Protein AF-A0A0A8HWK7-F1 (afdb_monomer)

Structure (mmCIF, N/CA/C/O backbone):
data_AF-A0A0A8HWK7-F1
#
_entry.id   AF-A0A0A8HWK7-F1
#
loop_
_atom_site.group_PDB
_atom_site.id
_atom_site.type_symbol
_atom_site.label_atom_id
_atom_site.label_alt_id
_atom_site.label_comp_id
_atom_site.label_asym_id
_atom_site.label_entity_id
_atom_site.label_seq_id
_atom_site.pdbx_PDB_ins_code
_atom_site.Cartn_x
_atom_site.Cartn_y
_atom_site.Cartn_z
_atom_site.occupancy
_atom_site.B_iso_or_equiv
_atom_site.auth_seq_id
_atom_site.auth_comp_id
_atom_site.auth_asym_id
_atom_site.auth_atom_id
_atom_site.pdbx_PDB_model_num
ATOM 1 N N . MET A 1 1 ? -24.286 17.768 20.721 1.00 36.31 1 MET A N 1
ATOM 2 C CA . MET A 1 1 ? -23.591 16.463 20.600 1.00 36.31 1 MET A CA 1
ATOM 3 C C . MET A 1 1 ? -22.094 16.704 20.718 1.00 36.31 1 MET A C 1
ATOM 5 O O . MET A 1 1 ? -21.519 17.301 19.819 1.00 36.31 1 MET A O 1
ATOM 9 N N . ASN A 1 2 ? -21.477 16.322 21.841 1.00 42.41 2 ASN A N 1
ATOM 10 C CA . ASN A 1 2 ? -20.036 16.476 22.076 1.00 42.41 2 ASN A CA 1
ATOM 11 C C . ASN A 1 2 ? -19.245 15.493 21.191 1.00 42.41 2 ASN A C 1
ATOM 13 O O . ASN A 1 2 ? -18.806 14.443 21.652 1.00 42.41 2 ASN A O 1
ATOM 17 N N . ASN A 1 3 ? -19.054 15.836 19.915 1.00 55.06 3 ASN A N 1
ATOM 18 C CA . ASN A 1 3 ? -18.083 15.191 19.028 1.00 55.06 3 ASN A CA 1
ATOM 19 C C . ASN A 1 3 ? -16.667 15.625 19.436 1.00 55.06 3 ASN A C 1
ATOM 21 O O . ASN A 1 3 ? -15.971 16.318 18.696 1.00 55.06 3 ASN A O 1
ATOM 25 N N . LYS A 1 4 ? -16.228 15.245 20.641 1.00 60.62 4 LYS A N 1
ATOM 26 C CA . LYS A 1 4 ? -14.805 15.313 20.966 1.00 60.62 4 LYS A CA 1
ATOM 27 C C . LYS A 1 4 ? -14.110 14.343 20.021 1.00 60.62 4 LYS A C 1
ATOM 29 O O . LYS A 1 4 ? -14.347 13.139 20.093 1.00 60.62 4 LYS A O 1
ATOM 34 N N . PHE A 1 5 ? -13.308 14.882 19.106 1.00 66.44 5 PHE A N 1
ATOM 35 C CA . PHE A 1 5 ? -12.403 14.102 18.276 1.00 66.44 5 PHE A CA 1
ATOM 36 C C . PHE A 1 5 ? -11.643 13.141 19.189 1.00 66.44 5 PHE A C 1
ATOM 38 O O . PHE A 1 5 ? -10.872 13.572 20.049 1.00 66.44 5 PHE A O 1
ATOM 45 N N . ASN A 1 6 ? -11.926 11.843 19.077 1.00 81.25 6 ASN A N 1
ATOM 46 C CA . ASN A 1 6 ? -11.262 10.860 19.913 1.00 81.25 6 ASN A CA 1
ATOM 47 C C . ASN A 1 6 ? -9.870 10.623 19.330 1.00 81.25 6 ASN A C 1
ATOM 49 O O . ASN A 1 6 ? -9.674 9.760 18.475 1.00 81.25 6 ASN A O 1
ATOM 53 N N . PHE A 1 7 ? -8.922 11.437 19.788 1.00 83.19 7 PHE A N 1
ATOM 54 C CA . PHE A 1 7 ? -7.533 11.414 19.348 1.00 83.19 7 PHE A CA 1
ATOM 55 C C . PHE A 1 7 ? -6.894 10.027 19.522 1.00 83.19 7 PHE A C 1
ATOM 57 O O . PHE A 1 7 ? -6.154 9.579 18.652 1.00 83.19 7 PHE A O 1
ATOM 64 N N . ALA A 1 8 ? -7.256 9.296 20.583 1.00 85.50 8 ALA A N 1
ATOM 65 C CA . ALA A 1 8 ? -6.778 7.933 20.802 1.00 85.50 8 ALA A CA 1
ATOM 66 C C . ALA A 1 8 ? -7.278 6.966 19.717 1.00 85.50 8 ALA A C 1
ATOM 68 O O . ALA A 1 8 ? -6.500 6.175 19.188 1.00 85.50 8 ALA A O 1
ATOM 69 N N . LYS A 1 9 ? -8.556 7.068 19.327 1.00 86.62 9 LYS A N 1
ATOM 70 C CA . LYS A 1 9 ? -9.100 6.279 18.212 1.00 86.62 9 LYS A CA 1
ATOM 71 C C . LYS A 1 9 ? -8.433 6.649 16.888 1.00 86.62 9 LYS A C 1
ATOM 73 O O . LYS A 1 9 ? -8.086 5.765 16.118 1.00 86.62 9 LYS A O 1
ATOM 78 N N . PHE A 1 10 ? -8.218 7.941 16.646 1.00 89.06 10 PHE A N 1
ATOM 79 C CA . PHE A 1 10 ? -7.522 8.415 15.452 1.00 89.06 10 PHE A CA 1
ATOM 80 C C . PHE A 1 10 ? -6.111 7.819 15.332 1.00 89.06 10 PHE A C 1
ATOM 82 O O . PHE A 1 10 ? -5.765 7.320 14.263 1.00 89.06 10 PHE A O 1
ATOM 89 N N . ILE A 1 11 ? -5.330 7.828 16.420 1.00 89.94 11 ILE A N 1
ATOM 90 C CA . ILE A 1 11 ? -3.984 7.239 16.458 1.00 89.94 11 ILE A CA 1
ATOM 91 C C . ILE A 1 11 ? -4.034 5.729 16.217 1.00 8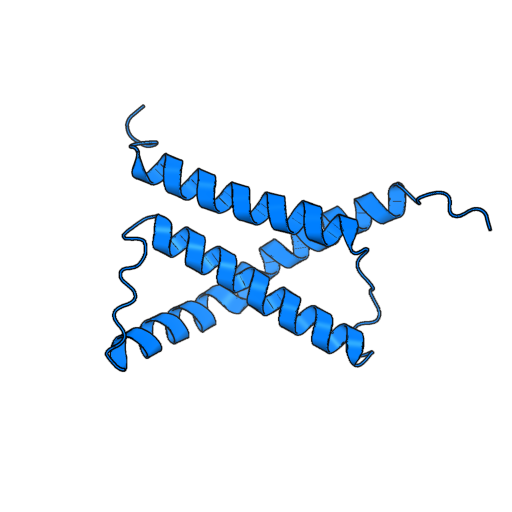9.94 11 ILE A C 1
ATOM 93 O O . ILE A 1 11 ? -3.253 5.214 15.419 1.00 89.94 11 ILE A O 1
ATOM 97 N N . LEU A 1 12 ? -4.945 5.017 16.886 1.00 91.56 12 LEU A N 1
ATOM 98 C CA . LEU A 1 12 ? -5.089 3.571 16.720 1.00 91.56 12 LEU A CA 1
ATOM 99 C C . LEU A 1 12 ? -5.418 3.218 15.265 1.00 91.56 12 LEU A C 1
ATOM 101 O O . LEU A 1 12 ? -4.788 2.331 14.694 1.00 91.56 12 LEU A O 1
ATOM 105 N N . ASP A 1 13 ? -6.331 3.967 14.646 1.00 91.44 13 ASP A N 1
ATOM 106 C CA . ASP A 1 13 ? -6.680 3.804 13.236 1.00 91.44 13 ASP A CA 1
ATOM 107 C C . ASP A 1 13 ? -5.484 4.107 12.315 1.00 91.44 13 ASP A C 1
ATOM 109 O O . ASP A 1 13 ? -5.303 3.417 11.314 1.00 91.44 13 ASP A O 1
ATOM 113 N N . CYS A 1 14 ? -4.620 5.073 12.655 1.00 92.50 14 CYS A N 1
ATOM 114 C CA . CYS A 1 14 ? -3.375 5.310 11.915 1.00 92.50 14 CYS A CA 1
ATOM 115 C C . CYS A 1 14 ? -2.426 4.105 11.996 1.00 92.50 14 CYS A C 1
ATOM 117 O O . CYS A 1 14 ? -1.920 3.661 10.967 1.00 92.50 14 CYS A O 1
ATOM 119 N N . PHE A 1 15 ? -2.212 3.531 13.185 1.00 93.50 15 PHE A N 1
ATOM 120 C CA . PHE A 1 15 ? -1.383 2.329 13.335 1.00 93.50 15 PHE A CA 1
ATOM 121 C C . PHE A 1 15 ? -1.960 1.131 12.579 1.00 93.50 15 PHE A C 1
ATOM 123 O O . PHE A 1 15 ? -1.221 0.430 11.886 1.00 93.50 15 PHE A O 1
ATOM 130 N N . ALA A 1 16 ? -3.277 0.926 12.660 1.00 92.81 16 ALA A N 1
ATOM 131 C CA . ALA A 1 16 ? -3.964 -0.116 11.909 1.00 92.81 16 ALA A CA 1
ATOM 132 C C . ALA A 1 16 ? -3.791 0.086 10.397 1.00 92.81 16 ALA A C 1
ATOM 134 O O . ALA A 1 16 ? -3.417 -0.852 9.698 1.00 92.81 16 ALA A O 1
ATOM 135 N N . CYS A 1 17 ? -3.977 1.309 9.889 1.00 93.31 17 CYS A N 1
ATOM 136 C CA . CYS A 1 17 ? -3.730 1.632 8.486 1.00 93.31 17 CYS A CA 1
ATOM 137 C C . CYS A 1 17 ? -2.282 1.363 8.074 1.00 93.31 17 CYS A C 1
ATOM 139 O O . CYS A 1 17 ? -2.071 0.775 7.020 1.00 93.31 17 CYS A O 1
ATOM 141 N N . CYS A 1 18 ? -1.290 1.738 8.885 1.00 92.94 18 CYS A N 1
ATOM 142 C CA . CYS A 1 18 ? 0.114 1.445 8.588 1.00 92.94 18 CYS A CA 1
ATOM 143 C C . CYS A 1 18 ? 0.358 -0.066 8.487 1.00 92.94 18 CYS A C 1
ATOM 145 O O . CYS A 1 18 ? 0.968 -0.528 7.523 1.00 92.94 18 CYS A O 1
ATOM 147 N N . GLY A 1 19 ? -0.169 -0.843 9.438 1.00 92.81 19 GLY A N 1
ATOM 148 C CA . GLY A 1 19 ? -0.072 -2.303 9.416 1.00 92.81 19 GLY A CA 1
ATOM 149 C C . GLY A 1 19 ? -0.740 -2.917 8.184 1.00 92.81 19 GLY A C 1
ATOM 150 O O . GLY A 1 19 ? -0.132 -3.731 7.494 1.00 92.81 19 GLY A O 1
ATOM 151 N N . LEU A 1 20 ? -1.958 -2.480 7.853 1.00 93.06 20 LEU A N 1
ATOM 152 C CA . LEU A 1 20 ? -2.694 -2.940 6.671 1.00 93.06 20 LEU A CA 1
ATOM 153 C C . LEU A 1 20 ? -1.970 -2.591 5.366 1.00 93.06 20 LEU A C 1
ATOM 155 O O . LEU A 1 20 ? -1.913 -3.416 4.458 1.00 93.06 20 LEU A O 1
ATOM 159 N N . THR A 1 21 ? -1.359 -1.410 5.289 1.00 92.81 21 THR A N 1
ATOM 160 C CA . THR A 1 21 ? -0.515 -1.006 4.161 1.00 92.81 21 THR A CA 1
ATOM 161 C C . THR A 1 21 ? 0.679 -1.948 3.997 1.00 92.81 21 THR A C 1
ATOM 163 O O . THR A 1 21 ? 0.943 -2.405 2.891 1.00 92.81 21 THR A O 1
ATOM 166 N N . ILE A 1 22 ? 1.372 -2.310 5.079 1.00 92.25 22 ILE A N 1
ATOM 167 C CA . ILE A 1 22 ? 2.492 -3.265 5.019 1.00 92.25 22 ILE A CA 1
ATOM 168 C C . ILE A 1 22 ? 2.004 -4.647 4.564 1.00 92.25 22 ILE A C 1
ATOM 170 O O . ILE A 1 22 ? 2.578 -5.239 3.652 1.00 92.25 22 ILE A O 1
ATOM 174 N N . ILE A 1 23 ? 0.908 -5.140 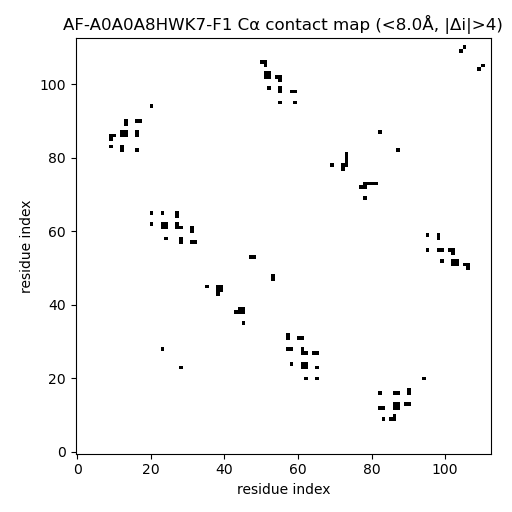5.150 1.00 93.00 23 ILE A N 1
ATOM 175 C CA . ILE A 1 23 ? 0.282 -6.420 4.784 1.00 93.00 23 ILE A CA 1
ATOM 176 C C . ILE A 1 23 ? -0.114 -6.432 3.302 1.00 93.00 23 ILE A C 1
ATOM 178 O O . ILE A 1 23 ? 0.036 -7.454 2.631 1.00 93.00 23 ILE A O 1
ATOM 182 N N . SER A 1 24 ? -0.569 -5.295 2.767 1.00 93.50 24 SER A N 1
ATOM 183 C CA . SER A 1 24 ? -0.948 -5.189 1.360 1.00 93.50 24 SER A CA 1
ATOM 184 C C . SER A 1 24 ? 0.196 -5.537 0.411 1.00 93.50 24 SER A C 1
ATOM 186 O O . SER A 1 24 ? -0.050 -6.179 -0.607 1.00 93.50 24 SER A O 1
ATOM 188 N N . TYR A 1 25 ? 1.439 -5.192 0.759 1.00 91.62 25 TYR A N 1
ATOM 189 C CA . TYR A 1 25 ? 2.601 -5.529 -0.057 1.00 91.62 25 TYR A CA 1
ATOM 190 C C . TYR A 1 25 ? 2.797 -7.041 -0.094 1.00 91.62 25 TYR A C 1
ATOM 192 O O . TYR A 1 25 ? 2.904 -7.616 -1.166 1.00 91.62 25 TYR A O 1
ATOM 200 N N . PHE A 1 26 ? 2.725 -7.729 1.042 1.00 91.25 26 PHE A N 1
ATOM 201 C CA . PHE A 1 26 ? 2.890 -9.184 1.065 1.00 91.25 26 PHE A CA 1
ATOM 202 C C . PHE A 1 26 ? 1.813 -9.932 0.270 1.00 91.25 26 PHE A C 1
ATOM 204 O O . PHE A 1 26 ? 2.114 -10.935 -0.372 1.00 91.25 26 PHE A O 1
ATOM 211 N N . ILE A 1 27 ? 0.569 -9.445 0.289 1.00 91.44 27 ILE A N 1
ATOM 212 C CA . ILE A 1 27 ? -0.552 -10.116 -0.382 1.00 91.44 27 ILE A CA 1
ATOM 213 C C . ILE A 1 27 ? -0.596 -9.785 -1.879 1.00 91.44 27 ILE A C 1
ATOM 215 O O . ILE A 1 27 ? -0.805 -10.677 -2.699 1.00 91.44 27 ILE A O 1
ATOM 219 N N . PHE A 1 28 ? -0.423 -8.512 -2.247 1.00 91.25 28 PHE A N 1
ATOM 220 C CA . PHE A 1 28 ? -0.699 -8.024 -3.602 1.00 91.25 28 PHE A CA 1
ATOM 221 C C . PHE A 1 28 ? 0.537 -7.810 -4.474 1.00 91.25 28 PHE A C 1
ATOM 223 O O . PHE A 1 28 ? 0.377 -7.629 -5.679 1.00 91.25 28 PHE A O 1
ATOM 230 N N . PHE A 1 29 ? 1.753 -7.915 -3.933 1.00 88.56 29 PHE A N 1
ATOM 231 C CA . PHE A 1 29 ? 2.974 -7.737 -4.723 1.00 88.56 29 PHE A CA 1
ATOM 232 C C . PHE A 1 29 ? 3.060 -8.715 -5.898 1.00 88.56 29 PHE A C 1
ATOM 234 O O . PHE A 1 29 ? 3.174 -8.289 -7.046 1.00 88.56 29 PHE A O 1
ATOM 241 N N . LEU A 1 30 ? 2.921 -10.021 -5.644 1.00 89.00 30 LEU A N 1
ATOM 242 C CA . LEU A 1 30 ? 2.937 -11.030 -6.709 1.00 89.00 30 LEU A CA 1
ATOM 243 C C . LEU A 1 30 ? 1.762 -10.866 -7.692 1.00 89.00 30 LEU A C 1
ATOM 245 O O . LEU A 1 30 ? 2.027 -10.771 -8.893 1.00 89.00 30 LEU A O 1
ATOM 249 N N . PRO A 1 31 ? 0.489 -10.783 -7.244 1.00 88.94 31 PRO A N 1
ATOM 250 C CA . PRO A 1 31 ? -0.645 -10.571 -8.144 1.00 88.94 31 PRO A CA 1
ATOM 251 C C . PRO A 1 31 ? -0.482 -9.372 -9.079 1.00 88.94 31 PRO A C 1
ATOM 253 O O . PRO A 1 31 ? -0.770 -9.477 -10.270 1.00 88.94 31 PRO A O 1
ATOM 256 N N . ILE A 1 32 ? 0.004 -8.240 -8.566 1.00 88.75 32 ILE A N 1
ATOM 257 C CA . ILE A 1 32 ? 0.127 -7.019 -9.362 1.00 88.75 32 ILE A CA 1
ATOM 258 C C . ILE A 1 32 ? 1.298 -7.111 -10.337 1.00 88.75 32 ILE A C 1
ATOM 260 O O . ILE A 1 32 ? 1.154 -6.670 -11.473 1.00 88.75 32 ILE A O 1
ATOM 264 N N . ILE A 1 33 ? 2.411 -7.754 -9.971 1.00 87.44 33 ILE A N 1
ATOM 265 C CA . ILE A 1 33 ? 3.496 -8.032 -10.926 1.00 87.44 33 ILE A CA 1
ATOM 266 C C . ILE A 1 33 ? 2.985 -8.868 -12.101 1.00 87.44 33 ILE A C 1
ATOM 268 O O . ILE A 1 33 ? 3.273 -8.544 -13.254 1.00 87.44 33 ILE A O 1
ATOM 272 N N . TYR A 1 34 ? 2.219 -9.929 -11.830 1.00 88.44 34 TYR A N 1
ATOM 273 C CA . TYR A 1 34 ? 1.635 -10.744 -12.895 1.00 88.44 34 TYR A CA 1
ATOM 274 C C . TYR A 1 34 ? 0.684 -9.934 -13.772 1.00 88.44 34 TYR A C 1
ATOM 276 O O . TYR A 1 34 ? 0.730 -10.065 -14.993 1.00 88.44 34 TYR A O 1
ATOM 284 N N . LEU A 1 35 ? -0.126 -9.062 -13.171 1.00 87.06 35 LEU A N 1
ATOM 285 C CA . LEU A 1 35 ? -1.034 -8.181 -13.896 1.00 87.06 35 LEU A CA 1
ATOM 286 C C . LEU A 1 35 ? -0.276 -7.186 -14.790 1.00 87.06 35 LEU A C 1
ATOM 288 O O . LEU A 1 35 ? -0.621 -7.047 -15.958 1.00 87.06 35 LEU A O 1
ATOM 292 N N . ILE A 1 36 ? 0.793 -6.559 -14.293 1.00 83.75 36 ILE A N 1
ATOM 293 C CA . ILE A 1 36 ? 1.639 -5.648 -15.083 1.00 83.75 36 ILE A CA 1
ATOM 294 C C . ILE A 1 36 ? 2.294 -6.397 -16.251 1.00 83.75 36 ILE A C 1
ATOM 296 O O . ILE A 1 36 ? 2.247 -5.930 -17.387 1.00 83.75 36 ILE A O 1
ATOM 300 N N . ARG A 1 37 ? 2.849 -7.593 -16.008 1.00 83.56 37 ARG A N 1
ATOM 301 C CA . ARG A 1 37 ? 3.429 -8.432 -17.073 1.00 83.56 37 ARG A CA 1
ATOM 302 C C . ARG A 1 37 ? 2.390 -8.858 -18.106 1.00 83.56 37 ARG A C 1
ATOM 304 O O . ARG A 1 37 ? 2.689 -8.880 -19.295 1.00 83.56 37 ARG A O 1
ATOM 311 N N . PHE A 1 38 ? 1.176 -9.183 -17.670 1.00 85.38 38 PHE A N 1
ATOM 312 C CA . PHE A 1 38 ? 0.077 -9.516 -18.569 1.00 85.38 38 PHE A CA 1
ATOM 313 C C . PHE A 1 38 ? -0.312 -8.325 -19.455 1.00 85.38 38 PHE A C 1
ATOM 315 O O . PHE A 1 38 ? -0.484 -8.500 -20.657 1.00 85.38 38 PHE A O 1
ATOM 322 N N . ILE A 1 39 ? -0.375 -7.111 -18.893 1.00 83.44 39 ILE A N 1
ATOM 323 C CA . ILE A 1 39 ? -0.623 -5.869 -19.646 1.00 83.44 39 ILE A CA 1
ATOM 324 C C . ILE A 1 39 ? 0.472 -5.633 -20.700 1.00 83.44 39 ILE A C 1
ATOM 326 O O . ILE A 1 39 ? 0.172 -5.262 -21.834 1.00 83.44 39 ILE A O 1
ATOM 330 N N . TYR A 1 40 ? 1.729 -5.919 -20.362 1.00 80.19 40 TYR A N 1
ATOM 331 C CA . TYR A 1 40 ? 2.832 -5.834 -21.317 1.00 80.19 40 TYR A CA 1
ATOM 332 C C . TYR A 1 40 ? 2.683 -6.842 -22.471 1.00 80.19 40 TYR A C 1
ATOM 334 O O . TYR A 1 40 ? 2.884 -6.499 -23.635 1.00 80.19 40 TYR A O 1
ATOM 342 N N . LEU A 1 41 ? 2.265 -8.078 -22.172 1.00 81.81 41 LEU A N 1
ATOM 343 C CA . LEU A 1 41 ? 2.062 -9.134 -23.174 1.00 81.81 41 LEU A CA 1
ATOM 344 C C . LEU A 1 41 ? 0.956 -8.815 -24.189 1.00 81.81 41 LEU A C 1
ATOM 346 O O . LEU A 1 41 ? 1.054 -9.240 -25.337 1.00 81.81 41 LEU A O 1
ATOM 350 N N . ILE A 1 42 ? -0.073 -8.058 -23.800 1.00 87.06 42 ILE A N 1
ATOM 351 C CA . ILE A 1 42 ? -1.143 -7.614 -24.712 1.00 87.06 42 ILE A CA 1
ATOM 352 C C . ILE A 1 42 ? -0.756 -6.371 -25.537 1.00 87.06 42 ILE A C 1
ATOM 354 O O . ILE A 1 42 ? -1.610 -5.777 -26.192 1.00 87.06 42 ILE A O 1
ATOM 358 N N . GLY A 1 43 ? 0.525 -5.981 -25.532 1.00 77.25 43 GLY A N 1
ATOM 359 C CA . GLY A 1 43 ? 1.074 -4.914 -26.372 1.00 77.25 43 GLY A CA 1
ATOM 360 C C . GLY A 1 43 ? 0.920 -3.503 -25.800 1.00 77.25 43 GLY A C 1
ATOM 361 O O . GLY A 1 43 ? 1.215 -2.532 -26.496 1.00 77.25 43 GLY A O 1
ATOM 362 N N . ILE A 1 44 ? 0.478 -3.364 -24.546 1.00 76.75 44 ILE A N 1
ATOM 363 C CA . ILE A 1 44 ? 0.422 -2.068 -23.867 1.00 76.75 44 ILE A CA 1
ATOM 364 C C . ILE A 1 44 ? 1.773 -1.841 -23.196 1.00 76.75 44 ILE A C 1
ATOM 366 O O . ILE A 1 44 ? 2.069 -2.409 -22.143 1.00 76.75 44 ILE A O 1
ATOM 370 N N . ASN A 1 45 ? 2.604 -1.007 -23.818 1.00 68.38 45 ASN A N 1
ATOM 371 C CA . ASN A 1 45 ? 3.896 -0.664 -23.248 1.00 68.38 45 ASN A CA 1
ATOM 372 C C . ASN A 1 45 ? 3.700 0.279 -22.047 1.00 68.38 45 ASN A C 1
ATOM 374 O O . ASN A 1 45 ? 3.260 1.416 -22.210 1.00 68.38 45 ASN A O 1
ATOM 378 N N . MET A 1 46 ? 4.000 -0.209 -20.843 1.00 63.22 46 MET A N 1
ATOM 379 C CA . MET A 1 46 ? 3.879 0.527 -19.577 1.00 63.22 46 MET A CA 1
ATOM 380 C C . MET A 1 46 ? 5.241 1.085 -19.125 1.00 63.22 46 MET A C 1
ATOM 382 O O . MET A 1 46 ? 5.523 1.110 -17.933 1.00 63.22 46 MET A O 1
ATOM 386 N N . ASP A 1 47 ? 6.066 1.561 -20.064 1.00 62.19 47 ASP A N 1
ATOM 387 C CA . ASP A 1 47 ? 7.329 2.294 -19.820 1.00 62.19 47 ASP A CA 1
ATOM 388 C C . ASP A 1 47 ? 7.050 3.726 -19.306 1.00 62.19 47 ASP A C 1
ATOM 390 O O . ASP A 1 47 ? 7.567 4.727 -19.799 1.00 62.19 47 ASP A O 1
ATOM 394 N N . ILE A 1 48 ? 6.135 3.860 -18.344 1.00 58.44 48 ILE A N 1
ATOM 395 C CA . ILE A 1 48 ? 5.639 5.168 -17.901 1.00 58.44 48 ILE A CA 1
ATOM 396 C C . ILE A 1 48 ? 6.673 5.857 -17.004 1.00 58.44 48 ILE A C 1
ATOM 398 O O . ILE A 1 48 ? 6.742 7.086 -17.004 1.00 58.44 48 ILE A O 1
ATOM 402 N N . LEU A 1 49 ? 7.471 5.095 -16.244 1.00 62.72 49 LEU A N 1
ATOM 403 C CA . LEU A 1 49 ? 8.276 5.654 -15.158 1.00 62.72 49 LEU A CA 1
ATOM 404 C C . LEU A 1 49 ? 9.736 5.182 -15.075 1.00 62.72 49 LEU A C 1
ATOM 406 O O . LEU A 1 49 ? 10.477 5.788 -14.306 1.00 62.72 49 LEU A O 1
ATOM 410 N N . ASN A 1 50 ? 10.131 4.165 -15.852 1.00 67.44 50 ASN A N 1
ATOM 411 C CA . ASN A 1 50 ? 11.469 3.569 -15.982 1.00 67.44 50 ASN A CA 1
ATOM 412 C C . ASN A 1 50 ? 12.304 3.464 -14.687 1.00 67.44 50 ASN A C 1
ATOM 414 O O . ASN A 1 50 ? 12.843 4.435 -14.154 1.00 67.44 50 ASN A O 1
ATO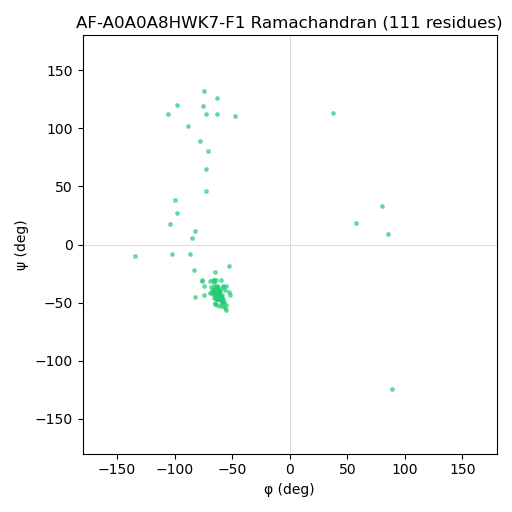M 418 N N . GLY A 1 51 ? 12.549 2.233 -14.238 1.00 76.31 51 GLY A N 1
ATOM 419 C CA . GLY A 1 51 ? 13.509 1.945 -13.170 1.00 76.31 51 GLY A CA 1
ATOM 420 C C . GLY A 1 51 ? 12.865 2.017 -11.788 1.00 76.31 51 GLY A C 1
ATOM 421 O O . GLY A 1 51 ? 11.902 1.307 -11.513 1.00 76.31 51 GLY A O 1
ATOM 422 N N . PHE A 1 52 ? 13.391 2.840 -10.873 1.00 83.06 52 PHE A N 1
ATOM 423 C CA . PHE A 1 52 ? 12.863 2.908 -9.498 1.00 83.06 52 PHE A CA 1
ATOM 424 C C . PHE A 1 52 ? 11.423 3.430 -9.419 1.00 83.06 52 PHE A C 1
ATOM 426 O O . PHE A 1 52 ? 10.702 3.099 -8.475 1.00 83.06 52 PHE A O 1
ATOM 433 N N . GLY A 1 53 ? 10.987 4.189 -10.426 1.00 81.25 53 GLY A N 1
ATOM 434 C CA . GLY A 1 53 ? 9.606 4.630 -10.544 1.00 81.25 53 GLY A CA 1
ATOM 435 C C . GLY A 1 53 ? 8.610 3.466 -10.648 1.00 81.25 53 GLY A C 1
ATOM 436 O O . GLY A 1 53 ? 7.560 3.499 -10.004 1.00 81.25 53 GLY A O 1
ATOM 437 N N . ASP A 1 54 ? 8.952 2.404 -11.377 1.00 83.56 54 ASP A N 1
ATOM 438 C CA . ASP A 1 54 ? 8.049 1.263 -11.576 1.00 83.56 54 ASP A CA 1
ATOM 439 C C . ASP A 1 54 ? 7.784 0.522 -10.258 1.00 83.56 54 ASP A C 1
ATOM 441 O O . ASP A 1 54 ? 6.670 0.064 -9.998 1.00 83.56 54 ASP A O 1
ATOM 445 N N . TYR A 1 55 ? 8.781 0.479 -9.368 1.00 84.75 55 TYR A N 1
ATOM 446 C CA . TYR A 1 55 ? 8.623 -0.073 -8.023 1.00 84.75 55 TYR A CA 1
ATOM 447 C C . TYR A 1 55 ? 7.731 0.806 -7.140 1.00 84.75 55 TYR A C 1
ATOM 449 O O . TYR A 1 55 ? 6.870 0.273 -6.439 1.00 84.75 55 TYR A O 1
ATOM 457 N N . ALA A 1 56 ? 7.877 2.136 -7.183 1.00 89.38 56 ALA A N 1
ATOM 458 C CA . ALA A 1 56 ? 6.967 3.032 -6.461 1.00 89.38 56 ALA A CA 1
ATOM 459 C C . ALA A 1 56 ? 5.521 2.861 -6.940 1.00 89.38 56 ALA A C 1
ATOM 461 O O . ALA A 1 56 ? 4.616 2.710 -6.118 1.00 89.38 56 ALA A O 1
ATOM 462 N N . LEU A 1 57 ? 5.311 2.792 -8.258 1.00 88.88 57 LEU A N 1
ATOM 463 C CA . LEU A 1 57 ? 4.002 2.528 -8.847 1.00 88.88 57 LEU A CA 1
ATOM 464 C C . LEU A 1 57 ? 3.442 1.173 -8.387 1.00 88.88 57 LEU A C 1
ATOM 466 O O . LEU A 1 57 ? 2.282 1.096 -7.982 1.00 88.88 57 LEU A O 1
ATOM 470 N N . LEU A 1 58 ? 4.263 0.118 -8.387 1.00 89.88 58 LEU A N 1
ATOM 471 C CA . LEU A 1 58 ? 3.882 -1.213 -7.915 1.00 89.88 58 LEU A CA 1
ATOM 472 C C . LEU A 1 58 ? 3.399 -1.187 -6.457 1.00 89.88 58 LEU A C 1
ATOM 474 O O . LEU A 1 58 ? 2.322 -1.709 -6.154 1.00 89.88 58 LEU A O 1
ATOM 478 N N . PHE A 1 59 ? 4.158 -0.563 -5.552 1.00 90.00 59 PHE A N 1
ATOM 479 C CA . PHE A 1 59 ? 3.769 -0.451 -4.144 1.00 90.00 59 PHE A CA 1
ATOM 480 C C . PHE A 1 59 ? 2.517 0.407 -3.959 1.00 90.00 59 PHE A C 1
ATOM 482 O O . PHE A 1 59 ? 1.664 0.061 -3.136 1.00 90.00 59 PHE A O 1
ATOM 489 N N . THR A 1 60 ? 2.356 1.473 -4.750 1.00 92.62 60 THR A N 1
ATOM 490 C CA . THR A 1 60 ? 1.126 2.272 -4.799 1.00 92.62 60 THR A CA 1
ATOM 491 C C . THR A 1 60 ? -0.082 1.425 -5.197 1.00 92.62 60 THR A C 1
ATOM 493 O O . THR A 1 60 ? -1.093 1.410 -4.493 1.00 92.62 60 THR A O 1
ATOM 496 N N . LEU A 1 61 ? 0.033 0.634 -6.264 1.00 91.69 61 LEU A N 1
ATOM 497 C CA . LEU A 1 61 ? -1.044 -0.241 -6.724 1.00 91.69 61 LEU A CA 1
ATOM 498 C C . LEU A 1 61 ? -1.399 -1.328 -5.697 1.00 91.69 61 LEU A C 1
ATOM 500 O O . LEU A 1 61 ? -2.584 -1.632 -5.536 1.00 91.69 61 LEU A O 1
ATOM 504 N N . CYS A 1 62 ? -0.418 -1.879 -4.969 1.00 93.25 62 CYS A N 1
ATOM 505 C CA . CYS A 1 62 ? -0.647 -2.885 -3.919 1.00 93.25 62 CYS A CA 1
ATOM 506 C C . CYS A 1 62 ? -1.628 -2.389 -2.864 1.00 93.25 62 CYS A C 1
ATOM 508 O O . CYS A 1 62 ? -2.673 -3.008 -2.633 1.00 93.25 62 CYS A O 1
ATOM 510 N N . HIS A 1 63 ? -1.322 -1.250 -2.246 1.00 92.62 63 HIS A N 1
ATOM 511 C CA . HIS A 1 63 ? -2.159 -0.758 -1.165 1.00 92.62 63 HIS A CA 1
ATOM 512 C C . HIS A 1 63 ? -3.457 -0.121 -1.681 1.00 92.62 63 HIS A C 1
ATOM 514 O O . HIS A 1 63 ? -4.486 -0.276 -1.027 1.00 92.62 63 HIS A O 1
ATOM 520 N N . ILE A 1 64 ? -3.481 0.492 -2.876 1.00 93.75 64 ILE A N 1
ATOM 521 C CA . ILE A 1 64 ? -4.741 0.927 -3.513 1.00 93.75 64 ILE A CA 1
ATOM 522 C C . ILE A 1 64 ? -5.690 -0.259 -3.695 1.00 93.75 64 ILE A C 1
ATOM 524 O O . ILE A 1 64 ? -6.860 -0.181 -3.310 1.00 93.75 64 ILE A O 1
ATOM 528 N N . THR A 1 65 ? -5.195 -1.366 -4.251 1.00 92.88 65 THR A N 1
ATOM 529 C CA . THR A 1 65 ? -6.004 -2.565 -4.504 1.00 92.88 65 THR A CA 1
ATOM 530 C C . THR A 1 65 ? -6.517 -3.149 -3.191 1.00 92.88 65 THR A C 1
ATOM 532 O O . THR A 1 65 ? -7.716 -3.395 -3.044 1.00 92.88 65 THR A O 1
ATOM 535 N N . PHE A 1 66 ? -5.634 -3.285 -2.199 1.00 93.75 66 PHE A N 1
ATOM 536 C CA . PHE A 1 66 ? -5.990 -3.782 -0.875 1.00 93.75 66 PHE A CA 1
ATOM 537 C C . PHE A 1 66 ? -7.067 -2.928 -0.200 1.00 93.75 66 PHE A C 1
ATOM 539 O O . PHE A 1 66 ? -8.086 -3.463 0.230 1.00 93.75 66 PHE A O 1
ATOM 546 N N . PHE A 1 67 ? -6.889 -1.604 -0.128 1.00 92.62 67 PHE A N 1
ATOM 547 C CA . PHE A 1 67 ? -7.866 -0.730 0.524 1.00 92.62 67 PHE A CA 1
ATOM 548 C C . PHE A 1 67 ? -9.176 -0.632 -0.257 1.00 92.62 67 PHE A C 1
ATOM 550 O O . PHE A 1 67 ? -10.240 -0.539 0.351 1.00 92.62 67 PHE A O 1
ATOM 557 N N . THR A 1 68 ? -9.136 -0.736 -1.586 1.00 92.50 68 THR A N 1
ATOM 558 C CA . THR A 1 68 ? -10.355 -0.854 -2.398 1.00 92.50 68 THR A CA 1
ATOM 559 C C . THR A 1 68 ? -11.150 -2.094 -1.993 1.00 92.50 68 THR A C 1
ATOM 561 O O . THR A 1 68 ? -12.342 -1.993 -1.700 1.00 92.50 68 THR A O 1
ATOM 564 N N . ILE A 1 69 ? -10.492 -3.253 -1.893 1.00 92.69 69 ILE A N 1
ATOM 565 C CA . ILE A 1 69 ? -11.121 -4.499 -1.434 1.00 92.69 69 ILE A CA 1
ATOM 566 C C . ILE A 1 69 ? -11.603 -4.361 0.014 1.00 92.69 69 ILE A C 1
ATOM 568 O O . ILE A 1 69 ? -12.737 -4.730 0.314 1.00 92.69 69 ILE A O 1
ATOM 572 N N . TRP A 1 70 ? -10.796 -3.770 0.896 1.00 91.69 70 TRP A N 1
ATOM 573 C CA . TRP A 1 70 ? -11.156 -3.523 2.291 1.00 91.69 70 TRP A CA 1
ATOM 574 C C . TRP A 1 70 ? -12.453 -2.720 2.411 1.00 91.69 70 TRP A C 1
ATOM 576 O O . TRP A 1 70 ? -13.391 -3.160 3.072 1.00 91.69 70 TRP A O 1
ATOM 586 N N . PHE A 1 71 ? -12.553 -1.576 1.728 1.00 91.62 71 PHE A N 1
ATOM 587 C CA . PHE A 1 71 ? -13.746 -0.731 1.774 1.00 91.62 71 PHE A CA 1
ATOM 588 C C . PHE A 1 71 ? -14.966 -1.398 1.128 1.00 91.62 71 PHE A C 1
ATOM 590 O O . PHE A 1 71 ? -16.096 -1.162 1.560 1.00 91.62 71 PHE A O 1
ATOM 5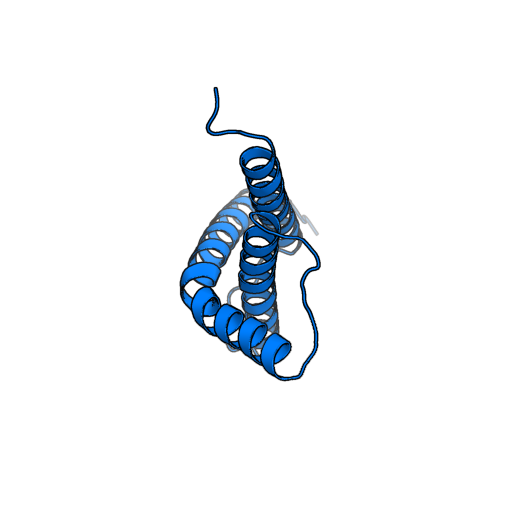97 N N . LEU A 1 72 ? -14.774 -2.251 0.116 1.00 93.06 72 LEU A N 1
ATOM 598 C CA . LEU A 1 72 ? -15.857 -3.068 -0.439 1.00 93.06 72 LEU A CA 1
ATOM 599 C C . LEU A 1 72 ? -16.362 -4.104 0.576 1.00 93.06 72 LEU A C 1
ATOM 601 O O . LEU A 1 72 ? -17.574 -4.271 0.723 1.00 93.06 72 LEU A O 1
ATOM 605 N N . LEU A 1 73 ? -15.460 -4.770 1.301 1.00 92.19 73 LEU A N 1
ATOM 606 C CA . LEU A 1 73 ? -15.801 -5.738 2.348 1.00 92.19 73 LEU A CA 1
ATOM 607 C C . LEU A 1 73 ? -16.441 -5.068 3.574 1.00 92.19 73 LEU A C 1
ATOM 609 O O . LEU A 1 73 ? -17.380 -5.621 4.149 1.00 92.19 73 LEU A O 1
ATOM 613 N N . GLU A 1 74 ? -15.987 -3.867 3.939 1.00 91.50 74 GLU A N 1
ATOM 614 C CA . GLU A 1 74 ? -16.596 -3.032 4.981 1.00 91.50 74 GLU A CA 1
ATOM 615 C C . GLU A 1 74 ? -18.033 -2.649 4.598 1.00 91.50 74 GLU A C 1
ATOM 617 O O . GLU A 1 74 ? -18.958 -2.830 5.389 1.00 91.50 74 GLU A O 1
ATOM 622 N N . LYS A 1 75 ? -18.259 -2.203 3.351 1.00 89.31 75 LYS A N 1
ATOM 623 C CA . LYS A 1 75 ? -19.608 -1.899 2.835 1.00 89.31 75 LYS A CA 1
ATOM 624 C C . LYS A 1 75 ? -20.541 -3.111 2.852 1.00 89.31 75 LYS A C 1
ATOM 626 O O . LYS A 1 75 ? -21.745 -2.943 3.018 1.00 89.31 75 LYS A O 1
ATOM 631 N N . ARG A 1 76 ? -20.001 -4.323 2.691 1.00 91.69 76 ARG A N 1
ATOM 632 C CA . ARG A 1 76 ? -20.755 -5.587 2.760 1.00 91.69 76 ARG A CA 1
ATOM 633 C C . ARG A 1 76 ? -20.928 -6.126 4.186 1.00 91.69 76 ARG A C 1
ATOM 635 O O . ARG A 1 76 ? -21.461 -7.218 4.343 1.00 91.69 76 ARG A O 1
ATOM 642 N N . ASN A 1 77 ? -20.500 -5.387 5.216 1.00 89.00 77 ASN A N 1
ATOM 643 C CA . ASN A 1 77 ? -20.513 -5.797 6.628 1.00 89.00 77 ASN A CA 1
ATOM 644 C C . ASN A 1 77 ? -19.728 -7.089 6.934 1.00 89.00 77 ASN A C 1
ATOM 646 O O . ASN A 1 77 ? -19.923 -7.690 7.990 1.00 89.00 77 ASN A O 1
ATOM 650 N N . ILE A 1 78 ? -18.824 -7.511 6.044 1.00 91.50 78 ILE A N 1
ATOM 651 C CA . ILE A 1 78 ? -17.941 -8.665 6.281 1.00 91.50 78 ILE A CA 1
ATOM 652 C C . ILE A 1 78 ? -16.852 -8.259 7.278 1.00 91.50 78 ILE A C 1
ATOM 654 O O . ILE A 1 78 ? -16.568 -8.972 8.239 1.00 91.50 78 ILE A O 1
ATOM 658 N N . ILE A 1 79 ? -16.285 -7.068 7.083 1.00 88.19 79 ILE A N 1
ATOM 659 C CA . ILE A 1 79 ? -15.343 -6.453 8.014 1.00 88.19 79 ILE A CA 1
ATOM 660 C C . ILE A 1 79 ? -16.111 -5.461 8.888 1.00 88.19 79 ILE A C 1
ATOM 662 O O . ILE A 1 79 ? -16.705 -4.507 8.392 1.00 88.19 79 ILE A O 1
ATOM 666 N N . LYS A 1 80 ? -16.094 -5.685 10.206 1.00 86.38 80 LYS A N 1
ATOM 667 C CA . LYS A 1 80 ? -16.764 -4.811 11.187 1.00 86.38 80 LYS A CA 1
ATOM 668 C C . LYS A 1 80 ? -15.933 -3.585 11.575 1.00 86.38 80 LYS A C 1
ATOM 670 O O . LYS A 1 80 ? -16.486 -2.611 12.082 1.00 86.38 80 LYS A O 1
ATOM 675 N N . TYR A 1 81 ? -14.615 -3.642 11.383 1.00 86.00 81 TYR A N 1
ATOM 676 C CA . TYR A 1 81 ? -13.716 -2.548 11.736 1.00 86.00 81 TYR A CA 1
ATOM 677 C C . TYR A 1 81 ? -13.823 -1.409 10.718 1.00 86.00 81 TYR A C 1
ATOM 679 O O . TYR A 1 81 ? -13.546 -1.600 9.535 1.00 86.00 81 TYR A O 1
ATOM 687 N N . LYS A 1 82 ? -14.222 -0.228 11.203 1.00 86.50 82 LYS A N 1
ATOM 688 C CA . LYS A 1 82 ? -14.393 0.983 10.396 1.00 86.50 82 LYS A CA 1
ATOM 689 C C . LYS A 1 82 ? -13.255 1.948 10.661 1.00 86.50 82 LYS A C 1
ATOM 691 O O . LYS A 1 82 ? -13.177 2.518 11.752 1.00 86.50 82 LYS A O 1
ATOM 696 N N . ILE A 1 83 ? -12.417 2.143 9.654 1.00 86.81 83 ILE A N 1
ATOM 697 C CA . ILE A 1 83 ? -11.288 3.066 9.716 1.00 86.81 83 ILE A CA 1
ATOM 698 C C . ILE A 1 83 ? -11.811 4.500 9.620 1.00 86.81 83 ILE A C 1
ATOM 700 O O . ILE A 1 83 ? -12.599 4.839 8.732 1.00 86.81 83 ILE A O 1
ATOM 704 N N . HIS A 1 84 ? -11.354 5.378 10.510 1.00 87.50 84 HIS A N 1
ATOM 705 C CA . HIS A 1 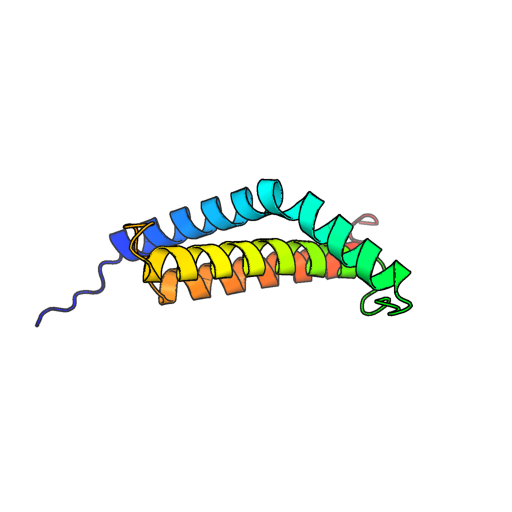84 ? -11.642 6.797 10.389 1.00 87.50 84 HIS A CA 1
ATOM 706 C C . HIS A 1 84 ? -11.028 7.379 9.103 1.00 87.50 84 HIS A C 1
ATOM 708 O O . HIS A 1 84 ? -9.822 7.288 8.871 1.00 87.50 84 HIS A O 1
ATOM 714 N N . LYS A 1 85 ? -11.853 8.039 8.276 1.00 86.88 85 LYS A N 1
ATOM 715 C CA . LYS A 1 85 ? -11.452 8.554 6.951 1.00 86.88 85 LYS A CA 1
ATOM 716 C C . LYS A 1 85 ? -10.193 9.421 6.997 1.00 86.88 85 LYS A C 1
ATOM 718 O O . LYS A 1 85 ? -9.345 9.301 6.124 1.00 86.88 85 LYS A O 1
ATOM 723 N N . LEU A 1 86 ? -10.069 10.284 8.007 1.00 88.12 86 LEU A N 1
ATOM 724 C CA . LEU A 1 86 ? -8.900 11.157 8.142 1.00 88.12 86 LEU A CA 1
ATOM 725 C C . LEU A 1 86 ? -7.618 10.355 8.408 1.00 88.12 86 LEU A C 1
ATOM 727 O O . LEU A 1 86 ? -6.590 10.658 7.816 1.00 88.12 86 LEU A O 1
ATOM 731 N N . SER A 1 87 ? -7.688 9.324 9.259 1.00 89.44 87 SER A N 1
ATOM 732 C CA . SER A 1 87 ? -6.545 8.453 9.564 1.00 89.44 87 SER A CA 1
ATOM 733 C C . SER A 1 87 ? -6.088 7.721 8.307 1.00 89.44 87 SER A C 1
ATOM 735 O O . SER A 1 87 ? -4.901 7.721 7.992 1.00 89.44 87 SER A O 1
ATOM 737 N N . PHE A 1 88 ? -7.045 7.185 7.541 1.00 92.75 88 PHE A N 1
ATOM 738 C CA . PHE A 1 88 ? -6.772 6.563 6.249 1.00 92.75 88 PHE A CA 1
ATOM 739 C C . PHE A 1 8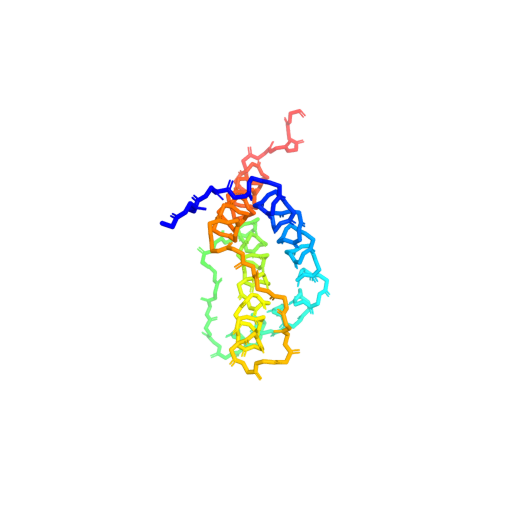8 ? -6.053 7.519 5.296 1.00 92.75 88 PHE A C 1
ATOM 741 O O . PHE A 1 88 ? -4.983 7.181 4.805 1.00 92.75 88 PHE A O 1
ATOM 748 N N . TRP A 1 89 ? -6.604 8.714 5.057 1.00 92.56 89 TRP A N 1
ATOM 749 C CA . TRP A 1 89 ? -6.021 9.661 4.103 1.00 92.56 89 TRP A CA 1
ATOM 750 C C . TRP A 1 89 ? -4.620 10.118 4.501 1.00 92.56 89 TRP A C 1
ATOM 752 O O . TRP A 1 89 ? -3.758 10.234 3.634 1.00 92.56 89 TRP A O 1
ATOM 762 N N . ILE A 1 90 ? -4.374 10.333 5.796 1.00 93.38 90 ILE A N 1
ATOM 763 C CA . ILE A 1 90 ? -3.049 10.716 6.296 1.00 93.38 90 ILE A CA 1
ATOM 764 C C . ILE A 1 90 ? -2.039 9.594 6.055 1.00 93.38 90 ILE A C 1
ATOM 766 O O . ILE A 1 90 ? -0.982 9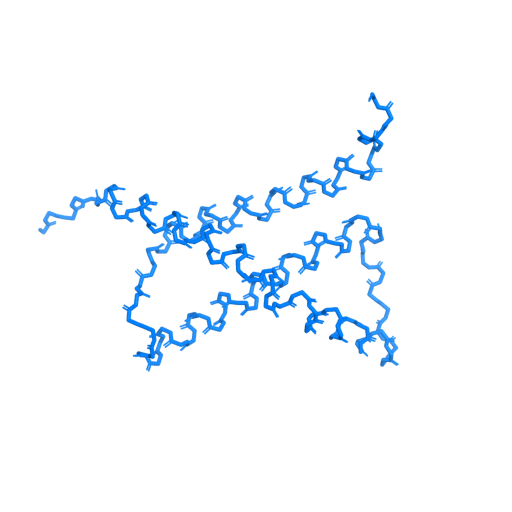.843 5.479 1.00 93.38 90 ILE A O 1
ATOM 770 N N . VAL A 1 91 ? -2.367 8.358 6.438 1.00 94.00 91 VAL A N 1
ATOM 771 C CA . VAL A 1 91 ? -1.462 7.217 6.238 1.00 94.00 91 VAL A CA 1
ATOM 772 C C . VAL A 1 91 ? -1.269 6.915 4.754 1.00 94.00 91 VAL A C 1
ATOM 774 O O . VAL A 1 91 ? -0.152 6.639 4.329 1.00 94.00 91 VAL A O 1
ATOM 777 N N . PHE A 1 92 ? -2.326 7.016 3.951 1.00 92.94 92 PHE A N 1
ATOM 778 C CA . PHE A 1 92 ? -2.272 6.802 2.509 1.00 92.94 92 PHE A CA 1
ATOM 779 C C . PHE A 1 92 ? -1.376 7.837 1.819 1.00 92.94 92 PHE A C 1
ATOM 781 O O . PHE A 1 92 ? -0.519 7.472 1.016 1.00 92.94 92 PHE A O 1
ATOM 788 N N . ALA A 1 93 ? -1.528 9.121 2.152 1.00 94.44 93 ALA A N 1
ATOM 789 C CA . ALA A 1 93 ? -0.669 10.174 1.623 1.00 94.44 93 ALA A CA 1
ATOM 790 C C . ALA A 1 93 ? 0.788 9.968 2.055 1.00 94.44 93 ALA A C 1
ATOM 792 O O . ALA A 1 93 ? 1.688 10.059 1.228 1.00 94.44 93 ALA A O 1
ATOM 793 N N . PHE A 1 94 ? 1.023 9.627 3.325 1.00 94.62 94 PHE A N 1
ATOM 794 C CA . PHE A 1 94 ? 2.369 9.388 3.840 1.00 94.62 94 PHE A CA 1
ATOM 795 C C . PHE A 1 94 ? 3.047 8.189 3.166 1.00 94.62 94 PHE A C 1
ATOM 797 O O . PHE A 1 94 ? 4.187 8.302 2.727 1.00 94.62 94 PHE A O 1
ATOM 804 N N . ALA A 1 95 ? 2.341 7.063 3.024 1.00 93.12 95 ALA A N 1
ATOM 805 C CA . ALA A 1 95 ? 2.865 5.864 2.377 1.00 93.12 95 ALA A CA 1
ATOM 806 C C . ALA A 1 95 ? 3.199 6.108 0.899 1.00 93.12 95 ALA A C 1
ATOM 808 O O . ALA A 1 95 ? 4.261 5.697 0.438 1.00 93.12 95 ALA A O 1
ATOM 809 N N . ASN A 1 96 ? 2.330 6.811 0.165 1.00 92.75 96 ASN A N 1
ATOM 810 C CA . ASN A 1 96 ? 2.613 7.164 -1.226 1.00 92.75 96 ASN A CA 1
ATOM 811 C C . ASN A 1 96 ? 3.804 8.114 -1.330 1.00 92.75 96 ASN A C 1
ATOM 813 O O . ASN A 1 96 ? 4.757 7.812 -2.042 1.00 92.75 96 ASN A O 1
ATOM 817 N N . SER A 1 97 ? 3.797 9.215 -0.578 1.00 93.81 97 SER A N 1
ATOM 818 C CA . SER A 1 97 ? 4.914 10.161 -0.573 1.00 93.81 97 SER A CA 1
ATOM 819 C C . SER A 1 97 ? 6.236 9.482 -0.216 1.00 93.81 97 SER A C 1
ATOM 821 O O . SER A 1 97 ? 7.246 9.777 -0.843 1.00 93.81 97 SER A O 1
ATOM 823 N N . PHE A 1 98 ? 6.234 8.542 0.735 1.00 93.94 98 PHE A N 1
ATOM 824 C CA . PHE A 1 98 ? 7.419 7.775 1.114 1.00 93.94 98 PHE A CA 1
ATOM 825 C C . PHE A 1 98 ? 7.990 6.963 -0.054 1.00 93.94 98 PHE A C 1
ATOM 827 O O . PHE A 1 98 ? 9.172 7.100 -0.357 1.00 93.94 98 PHE A O 1
ATOM 834 N N . TRP A 1 99 ? 7.177 6.149 -0.735 1.00 92.44 99 TRP A N 1
ATOM 835 C CA . TRP A 1 99 ? 7.667 5.316 -1.842 1.00 92.44 99 TRP A CA 1
ATOM 836 C C . TRP A 1 99 ? 8.134 6.135 -3.036 1.00 92.44 99 TRP A C 1
ATOM 838 O O . TRP A 1 99 ? 9.157 5.817 -3.637 1.00 92.44 99 TRP A O 1
ATOM 848 N N . TRP A 1 100 ? 7.414 7.205 -3.354 1.00 92.94 100 TRP A N 1
ATOM 849 C CA . TRP A 1 100 ? 7.783 8.103 -4.441 1.00 92.94 100 TRP A CA 1
ATOM 850 C C . TRP A 1 100 ? 9.053 8.894 -4.129 1.00 92.94 100 TRP A C 1
ATOM 852 O O . TRP A 1 100 ? 9.928 9.013 -4.986 1.00 92.94 100 TRP A O 1
ATOM 862 N N . TYR A 1 101 ? 9.202 9.367 -2.891 1.00 92.56 101 TYR A N 1
ATOM 863 C CA . TYR A 1 101 ? 10.442 9.983 -2.428 1.00 92.56 101 TYR A CA 1
ATOM 864 C C . TYR A 1 101 ? 11.610 8.995 -2.472 1.00 92.56 101 TYR A C 1
ATOM 866 O O . TYR A 1 101 ? 12.683 9.334 -2.967 1.00 92.56 101 TYR A O 1
ATOM 874 N N . LEU A 1 102 ? 11.400 7.762 -2.004 1.00 90.25 102 LEU A N 1
ATOM 875 C CA . LEU A 1 102 ? 12.417 6.718 -2.025 1.00 90.25 102 LEU A CA 1
ATOM 876 C C . LEU A 1 102 ? 12.843 6.390 -3.461 1.00 90.25 102 LEU A C 1
ATOM 878 O O . LEU A 1 102 ? 14.036 6.326 -3.738 1.00 90.25 102 LEU A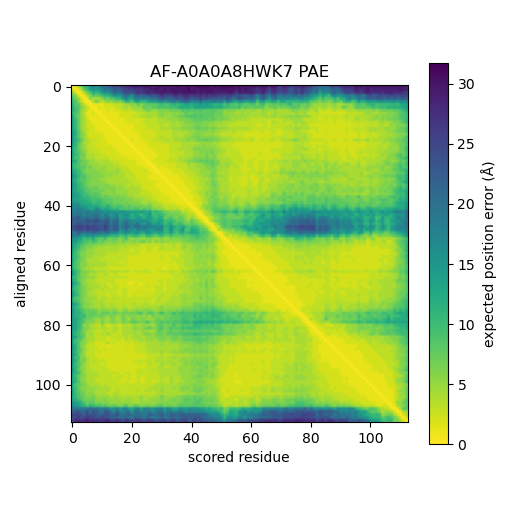 O 1
ATOM 882 N N . ALA A 1 103 ? 11.893 6.250 -4.387 1.00 89.94 103 ALA A N 1
ATOM 883 C CA . ALA A 1 103 ? 12.195 6.025 -5.795 1.00 89.94 103 ALA A CA 1
ATOM 884 C C . ALA A 1 103 ? 12.994 7.180 -6.409 1.00 89.94 103 ALA A C 1
ATOM 886 O O . ALA A 1 103 ? 13.989 6.938 -7.089 1.00 89.94 103 ALA A O 1
ATOM 887 N N . TYR A 1 104 ? 12.612 8.428 -6.122 1.00 89.06 104 TYR A N 1
ATOM 888 C CA . TYR A 1 104 ? 13.353 9.605 -6.571 1.00 89.06 104 TYR A CA 1
ATOM 889 C C . TYR A 1 104 ? 14.780 9.644 -6.005 1.00 89.06 104 TYR A C 1
ATOM 891 O O . TYR A 1 104 ? 15.733 9.933 -6.729 1.00 89.06 104 TYR A O 1
ATOM 899 N N . TRP A 1 105 ? 14.945 9.342 -4.716 1.00 88.00 105 TRP A N 1
ATOM 900 C CA . TRP A 1 105 ? 16.251 9.322 -4.061 1.00 88.00 105 TRP A CA 1
ATOM 901 C C . TRP A 1 105 ? 17.166 8.230 -4.635 1.00 88.00 105 TRP A C 1
ATOM 903 O O . TRP A 1 105 ? 18.332 8.494 -4.930 1.00 88.00 105 TRP A O 1
ATOM 913 N N . LEU A 1 106 ? 16.629 7.029 -4.869 1.00 86.44 106 LEU A N 1
ATOM 914 C CA . LEU A 1 106 ? 17.367 5.922 -5.484 1.00 86.44 106 LEU A CA 1
ATOM 915 C C . LEU A 1 106 ? 17.739 6.220 -6.944 1.00 86.44 106 LEU A C 1
ATOM 917 O O . LEU A 1 106 ? 18.858 5.925 -7.359 1.00 86.44 106 LEU A O 1
ATOM 921 N N . ALA A 1 107 ? 16.843 6.857 -7.706 1.00 84.38 107 ALA A N 1
ATOM 922 C CA . ALA A 1 107 ? 17.094 7.238 -9.095 1.00 84.38 107 ALA A CA 1
ATOM 923 C C . ALA A 1 107 ? 18.205 8.293 -9.247 1.00 84.38 107 ALA A C 1
ATOM 925 O O . ALA A 1 107 ? 18.923 8.279 -10.242 1.00 84.38 107 ALA A O 1
ATOM 926 N N . ASN A 1 108 ? 18.391 9.172 -8.256 1.00 84.75 108 ASN A N 1
ATOM 927 C CA . ASN A 1 108 ? 19.382 10.256 -8.292 1.00 84.75 108 ASN A CA 1
ATOM 928 C C . ASN A 1 108 ? 20.694 9.927 -7.558 1.00 84.75 108 ASN A C 1
ATOM 930 O O . ASN A 1 108 ? 21.384 10.825 -7.074 1.00 84.75 108 ASN A O 1
ATOM 934 N N . GLY A 1 109 ? 21.055 8.645 -7.463 1.00 71.19 109 GLY A N 1
ATOM 935 C CA . GLY A 1 109 ? 22.356 8.243 -6.927 1.00 71.19 109 GLY A CA 1
ATOM 936 C C . GLY A 1 109 ? 22.438 8.244 -5.400 1.00 71.19 109 GLY A C 1
ATOM 937 O O . GLY A 1 109 ? 23.513 8.474 -4.855 1.00 71.19 109 GLY A O 1
ATOM 938 N N . GLY A 1 110 ? 21.344 7.930 -4.696 1.00 66.94 110 GLY A N 1
ATOM 939 C CA . GLY A 1 110 ? 21.350 7.706 -3.242 1.00 66.94 110 GLY A CA 1
ATOM 940 C C . GLY A 1 110 ? 22.389 6.683 -2.744 1.00 66.94 110 GLY A C 1
ATOM 941 O O . GLY A 1 110 ? 22.758 6.716 -1.576 1.00 66.94 110 GLY A O 1
ATOM 942 N N . PHE A 1 111 ? 22.914 5.826 -3.630 1.00 60.28 111 PHE A N 1
ATOM 943 C CA . PHE A 1 111 ? 24.002 4.878 -3.351 1.00 60.28 111 PHE A CA 1
ATOM 944 C C . PHE A 1 111 ? 25.426 5.442 -3.535 1.00 60.28 111 PHE A C 1
ATOM 946 O O . PHE A 1 111 ? 26.387 4.752 -3.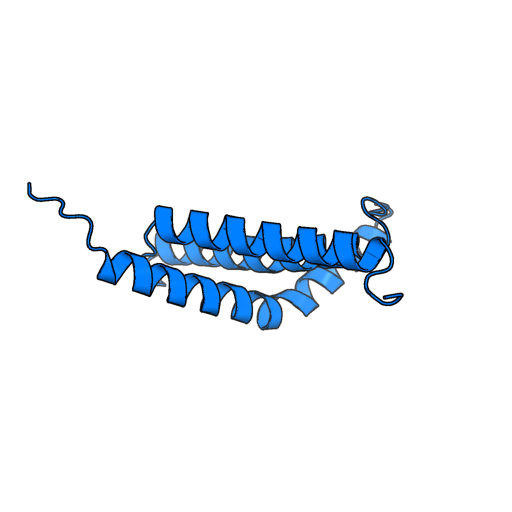215 1.00 60.28 111 PHE A O 1
ATOM 953 N N . HIS A 1 112 ? 25.578 6.656 -4.073 1.00 56.12 112 HIS A N 1
ATOM 954 C CA . HIS A 1 112 ? 26.870 7.272 -4.416 1.00 56.12 112 HIS A CA 1
ATOM 955 C C . HIS A 1 112 ? 27.327 8.365 -3.428 1.00 56.12 112 HIS A C 1
ATOM 957 O O . HIS A 1 112 ? 28.200 9.168 -3.763 1.00 56.12 112 HIS A O 1
ATOM 963 N N . LYS A 1 113 ? 26.759 8.401 -2.218 1.00 48.56 113 LYS A N 1
ATOM 964 C CA . LYS A 1 113 ? 27.229 9.244 -1.110 1.00 48.56 113 LYS A CA 1
ATOM 965 C C . LYS A 1 113 ? 27.849 8.414 -0.000 1.00 48.56 113 LYS A C 1
ATOM 967 O O . LYS A 1 113 ? 27.244 7.378 0.345 1.00 48.56 113 LYS A O 1
#

Radius of gyration: 17.05 Å; Cα contacts (8 Å, |Δi|>4): 73; chains: 1; bounding box: 51×28×48 Å

Secondary structure (DSSP, 8-state):
------HHHHHHHHHHHHHHHHHHHHHHHHHHHHHHHHHHHTT----SSTTHHHHHHHHHHHHHHHHHHHHHHHHTTS------HHHHHHHHHHHHHHHHHHHHHHHTTTT--

Foldseek 3Di:
DPPPPPVVLLVVLLVVLLVLLVVLCVVCLVVVVVVVVVCVVVVNDPCPQPDLRVVLVSSLVSSVVSVVVVVVCVVVVVDVDDRDPVSNVVNSVVSSCVSVVVSVCVVVPVVPD

Solvent-accessible surface area (backbone atoms only — not comparable to full-atom values): 6310 Å² total; per-residue (Å²): 132,91,78,68,79,56,61,69,59,44,52,51,35,30,54,50,43,51,51,51,46,57,51,17,44,77,68,30,45,65,61,49,52,53,51,54,53,50,44,43,73,76,70,47,82,79,79,80,54,69,68,45,40,49,53,26,51,50,55,49,51,15,34,52,52,44,51,52,52,49,53,52,35,36,75,68,62,73,40,82,77,78,73,50,68,67,28,48,52,52,43,50,50,50,55,48,51,48,40,48,49,50,20,52,42,56,69,71,49,62,84,77,115

pLDDT: mean 85.06, std 11.76, range [36.31, 94.62]

Sequence (113 aa):
MNNKFNFAKFILDCFACCGLTIISYFIFFLPIIYLIRFIYLIGINMDILNGFGDYALLFTLCHITFFTIWFLLEKRNIIKYKIHKLSFWIVFAFANSFWWYLAYWLANGGFHK

Nearest PDB structures (foldseek):
  2o42-assembly1_A  TM=2.454E-01  e=9.945E+00  Myxoma virus

Organism: NCBI:txid1388749

Mean predicted aligned error: 6.63 Å